Protein AF-A0AAN8MKK5-F1 (afdb_monomer)

Radius of gyration: 21.51 Å; Cα contacts (8 Å, |Δi|>4): 163; chains: 1; bounding box: 55×39×51 Å

Solvent-accessible surface area (backbone atoms only — not comparable to full-atom values): 9154 Å² total; per-residue (Å²): 51,35,25,71,84,49,102,85,44,76,50,76,49,83,76,49,73,68,42,52,56,33,47,74,74,73,39,58,38,79,35,64,71,58,43,74,75,45,73,84,59,94,67,76,52,40,27,38,74,80,68,90,53,96,86,54,58,77,82,76,68,52,56,65,60,50,53,50,50,50,47,55,60,35,72,74,78,40,80,37,69,65,40,80,45,68,69,66,92,70,53,74,81,52,46,63,55,49,54,60,51,42,79,52,22,77,40,29,41,35,35,14,75,75,61,76,93,56,94,76,43,82,40,74,42,76,40,48,62,66,59,54,40,48,76,73,45,49,65,59,57,53,56,58,51,61,61,66,75,74,117

Mean predicted aligned error: 11.8 Å

Structure (mmCIF, N/CA/C/O backbone):
data_AF-A0AAN8MKK5-F1
#
_entry.id   AF-A0AAN8MKK5-F1
#
loop_
_atom_site.group_PDB
_atom_site.id
_atom_site.type_symbol
_atom_site.label_atom_id
_atom_site.label_alt_id
_atom_site.label_comp_id
_atom_site.label_asym_id
_atom_site.label_entity_id
_atom_site.label_seq_id
_atom_site.pdbx_PDB_ins_code
_atom_site.Cartn_x
_atom_site.Cartn_y
_atom_site.Cartn_z
_atom_site.occupancy
_atom_site.B_iso_or_equiv
_atom_site.auth_seq_id
_atom_site.auth_comp_id
_atom_site.auth_asym_id
_atom_site.auth_atom_id
_atom_site.pdbx_PDB_model_num
ATOM 1 N N . MET A 1 1 ? 4.264 0.422 -17.034 1.00 84.56 1 MET A N 1
ATOM 2 C CA . MET A 1 1 ? 5.709 0.216 -17.265 1.00 84.56 1 MET A CA 1
ATOM 3 C C . MET A 1 1 ? 6.496 1.493 -17.002 1.00 84.56 1 MET A C 1
ATOM 5 O O . MET A 1 1 ? 6.035 2.568 -17.381 1.00 84.56 1 MET A O 1
ATOM 9 N N . ILE A 1 2 ? 7.662 1.389 -16.356 1.00 84.88 2 ILE A N 1
ATOM 10 C CA . ILE A 1 2 ? 8.541 2.515 -15.995 1.00 84.88 2 ILE A CA 1
ATOM 11 C C . ILE A 1 2 ? 9.982 2.213 -16.421 1.00 84.88 2 ILE A C 1
ATOM 13 O O . ILE A 1 2 ? 10.486 1.123 -16.169 1.00 84.88 2 ILE A O 1
ATOM 17 N N . CYS A 1 3 ? 10.662 3.191 -17.016 1.00 84.88 3 CYS A N 1
ATOM 18 C CA . CYS A 1 3 ? 12.105 3.171 -17.264 1.00 84.88 3 CYS A CA 1
ATOM 19 C C . CYS A 1 3 ? 12.775 4.394 -16.622 1.00 84.88 3 CYS A C 1
ATOM 21 O O . CYS A 1 3 ? 12.230 5.500 -16.662 1.00 84.88 3 CYS A O 1
ATOM 23 N N . ARG A 1 4 ? 13.963 4.196 -16.031 1.00 73.62 4 ARG A N 1
ATOM 24 C CA . ARG A 1 4 ? 14.728 5.237 -15.324 1.00 73.62 4 ARG A CA 1
ATOM 25 C C . ARG A 1 4 ? 16.074 5.495 -16.001 1.00 73.62 4 ARG A C 1
ATOM 27 O O . ARG A 1 4 ? 17.084 4.886 -15.638 1.00 73.62 4 ARG A O 1
ATOM 34 N N . LYS A 1 5 ? 16.120 6.429 -16.957 1.00 66.25 5 LYS A N 1
ATOM 35 C CA . LYS A 1 5 ? 17.356 6.800 -17.677 1.00 66.25 5 LYS A CA 1
ATOM 36 C C . LYS A 1 5 ? 18.378 7.483 -16.759 1.00 66.25 5 LYS A C 1
ATOM 38 O O . LYS A 1 5 ? 19.566 7.185 -16.836 1.00 66.25 5 LYS A O 1
ATOM 43 N N . SER A 1 6 ? 17.931 8.310 -15.815 1.00 61.62 6 SER A N 1
ATOM 44 C CA . SER A 1 6 ? 18.777 8.970 -14.806 1.00 61.62 6 SER A CA 1
ATOM 45 C C . SER A 1 6 ? 17.950 9.354 -13.571 1.00 61.62 6 SER A C 1
ATOM 47 O O . SER A 1 6 ? 16.742 9.129 -13.551 1.00 61.62 6 SER A O 1
ATOM 49 N N . LYS A 1 7 ? 18.566 9.973 -12.549 1.00 57.53 7 LYS A N 1
ATOM 50 C CA . LYS A 1 7 ? 17.854 10.496 -11.360 1.00 57.53 7 LYS A CA 1
ATOM 51 C C . LYS A 1 7 ? 16.765 11.540 -11.684 1.00 57.53 7 LYS A C 1
ATOM 53 O O . LYS A 1 7 ? 16.051 11.923 -10.775 1.00 57.53 7 LYS A O 1
ATOM 58 N N . LYS A 1 8 ? 16.669 12.032 -12.929 1.00 59.34 8 LYS A N 1
ATOM 59 C CA . LYS A 1 8 ? 15.760 13.126 -13.322 1.00 59.34 8 LYS A CA 1
ATOM 60 C C . LYS A 1 8 ? 14.847 12.814 -14.515 1.00 59.34 8 LYS A C 1
ATOM 62 O O . LYS A 1 8 ? 13.986 13.627 -14.826 1.00 59.34 8 LYS A O 1
ATOM 67 N N . LYS A 1 9 ? 15.034 11.687 -15.215 1.00 69.38 9 LYS A N 1
ATOM 68 C CA . LYS A 1 9 ? 14.245 11.330 -16.410 1.00 69.38 9 LYS A CA 1
ATOM 69 C C . LYS A 1 9 ? 13.590 9.961 -16.246 1.00 69.38 9 LYS A C 1
ATOM 71 O O . LYS A 1 9 ? 14.286 8.942 -16.170 1.00 69.38 9 LYS A O 1
ATOM 76 N N . HIS A 1 10 ? 12.258 9.966 -16.236 1.00 74.94 10 HIS A N 1
ATOM 77 C CA . HIS A 1 10 ? 11.413 8.781 -16.129 1.00 74.94 10 HIS A CA 1
ATOM 78 C C . HIS A 1 10 ? 10.501 8.681 -17.349 1.00 74.94 10 HIS A C 1
ATOM 80 O O . HIS A 1 10 ? 9.759 9.613 -17.647 1.00 74.94 10 HIS A O 1
ATOM 86 N N . HIS A 1 11 ? 10.519 7.532 -18.020 1.00 82.69 11 HIS A N 1
ATOM 87 C CA . HIS A 1 11 ? 9.574 7.225 -19.091 1.00 82.69 11 HIS A CA 1
ATOM 88 C C . HIS A 1 11 ? 8.508 6.276 -18.559 1.00 82.69 11 HIS A C 1
ATOM 90 O O . HIS A 1 11 ? 8.831 5.278 -17.908 1.00 82.69 11 HIS A O 1
ATOM 96 N N . ARG A 1 12 ? 7.239 6.589 -18.827 1.00 83.56 12 ARG A N 1
ATOM 97 C CA . ARG A 1 12 ? 6.089 5.789 -18.403 1.00 83.56 12 ARG A CA 1
ATOM 98 C C . ARG A 1 12 ? 5.215 5.474 -19.602 1.00 83.56 12 ARG A C 1
ATOM 100 O O . ARG A 1 12 ? 4.975 6.341 -20.433 1.00 83.56 12 ARG A O 1
ATOM 107 N N . ARG A 1 13 ? 4.725 4.241 -19.658 1.00 86.25 13 ARG A N 1
ATOM 108 C CA . ARG A 1 13 ? 3.669 3.824 -20.587 1.00 86.25 13 ARG A CA 1
ATOM 109 C C . ARG A 1 13 ? 2.848 2.679 -19.990 1.00 86.25 13 ARG A C 1
ATOM 111 O O . ARG A 1 13 ? 3.364 1.992 -19.097 1.00 86.25 13 ARG A O 1
ATOM 118 N N . PRO A 1 14 ? 1.606 2.456 -20.445 1.00 86.56 14 PRO A N 1
ATOM 119 C CA . PRO A 1 14 ? 0.853 1.247 -20.121 1.00 86.56 14 PRO A CA 1
ATOM 120 C C . PRO A 1 14 ? 1.623 -0.018 -20.528 1.00 86.56 14 PRO A C 1
ATOM 122 O O . PRO A 1 14 ? 2.449 0.028 -21.445 1.00 86.56 14 PRO A O 1
ATOM 125 N N . ALA A 1 15 ? 1.390 -1.116 -19.807 1.00 86.88 15 ALA A N 1
ATOM 126 C CA . ALA A 1 15 ? 1.870 -2.428 -20.230 1.00 86.88 15 ALA A CA 1
ATOM 127 C C . ALA A 1 15 ? 1.034 -2.916 -21.418 1.00 86.88 15 ALA A C 1
ATOM 129 O O . ALA A 1 15 ? -0.161 -2.625 -21.493 1.00 86.88 15 ALA A O 1
ATOM 130 N N . THR A 1 16 ? 1.676 -3.613 -22.345 1.00 91.25 16 THR A N 1
ATOM 131 C CA . THR A 1 16 ? 1.020 -4.335 -23.437 1.00 91.25 16 THR A CA 1
ATOM 132 C C . THR A 1 16 ? 1.107 -5.837 -23.187 1.00 91.25 16 THR A C 1
ATOM 134 O O . THR A 1 16 ? 1.945 -6.291 -22.413 1.00 91.25 16 THR A O 1
ATOM 137 N N . GLU A 1 17 ? 0.299 -6.627 -23.888 1.00 93.25 17 GLU A N 1
ATOM 138 C CA . GLU A 1 17 ? 0.353 -8.095 -23.805 1.00 93.25 17 GLU A CA 1
ATOM 139 C C . GLU A 1 17 ? 1.752 -8.647 -24.144 1.00 93.25 17 GLU A C 1
ATOM 141 O O . GLU A 1 17 ? 2.259 -9.560 -23.496 1.00 93.25 17 GLU A O 1
ATOM 146 N N . HIS A 1 18 ? 2.439 -8.026 -25.107 1.00 91.00 18 HIS A N 1
ATOM 147 C CA . HIS A 1 18 ? 3.818 -8.378 -25.443 1.00 91.00 18 HIS A CA 1
ATOM 148 C C . HIS A 1 18 ? 4.799 -8.105 -24.290 1.00 91.00 18 HIS A C 1
ATOM 150 O O . HIS A 1 18 ? 5.732 -8.878 -24.078 1.00 91.00 18 HIS A O 1
ATOM 156 N N . ASP A 1 19 ? 4.586 -7.037 -23.511 1.00 90.38 19 ASP A N 1
ATOM 157 C CA . ASP A 1 19 ? 5.411 -6.766 -22.331 1.00 90.38 19 ASP A CA 1
ATOM 158 C C . ASP A 1 19 ? 5.246 -7.858 -21.273 1.00 90.38 19 ASP A C 1
ATOM 160 O O . ASP A 1 19 ? 6.223 -8.262 -20.648 1.00 90.38 19 ASP A O 1
ATOM 164 N N . GLU A 1 20 ? 4.019 -8.336 -21.068 1.00 91.00 20 GLU A N 1
ATOM 165 C CA . GLU A 1 20 ? 3.713 -9.393 -20.100 1.00 91.00 20 GLU A CA 1
ATOM 166 C C . GLU A 1 20 ? 4.371 -10.717 -20.497 1.00 91.00 20 GLU A C 1
ATOM 168 O O . GLU A 1 20 ? 4.980 -11.381 -19.656 1.00 91.00 20 GLU A O 1
ATOM 173 N N . GLN A 1 21 ? 4.345 -11.055 -21.790 1.00 93.25 21 GLN A N 1
ATOM 174 C CA . GLN A 1 21 ? 5.056 -12.217 -22.327 1.00 93.25 21 GLN A CA 1
ATOM 175 C C . GLN A 1 21 ? 6.567 -12.118 -22.082 1.00 93.25 21 GLN A C 1
ATOM 177 O O . GLN A 1 21 ? 7.168 -13.074 -21.592 1.00 93.25 21 GLN A O 1
ATOM 182 N N . LEU A 1 22 ? 7.185 -10.961 -22.347 1.00 90.94 22 LEU A N 1
ATOM 183 C CA . LEU A 1 22 ? 8.611 -10.745 -22.076 1.00 90.94 22 LEU A CA 1
ATOM 184 C C . LEU A 1 22 ? 8.937 -10.858 -20.579 1.00 90.94 22 LEU A C 1
ATOM 186 O O . LEU A 1 22 ? 9.903 -11.524 -20.201 1.00 90.94 22 LEU A O 1
ATOM 190 N N . LEU A 1 23 ? 8.107 -10.270 -19.715 1.00 90.81 23 LEU A N 1
ATOM 191 C CA . LEU A 1 23 ? 8.290 -10.354 -18.267 1.00 90.81 23 LEU A CA 1
ATOM 192 C C . LEU A 1 23 ? 8.153 -11.794 -17.751 1.00 90.81 23 LEU A C 1
ATOM 194 O O . LEU A 1 23 ? 8.891 -12.174 -16.842 1.00 90.81 23 LEU A O 1
ATOM 198 N N . SER A 1 24 ? 7.273 -12.608 -18.347 1.00 92.44 24 SER A N 1
ATOM 199 C CA . SER A 1 24 ? 7.076 -14.014 -17.960 1.00 92.44 24 SER A CA 1
ATOM 200 C C . SER A 1 24 ? 8.320 -14.887 -18.172 1.00 92.44 24 SER A C 1
ATOM 202 O O . SER A 1 24 ? 8.519 -15.866 -17.457 1.00 92.44 24 SER A O 1
ATOM 204 N N . ILE A 1 25 ? 9.197 -14.491 -19.101 1.00 94.75 25 ILE A N 1
ATOM 205 C CA . ILE A 1 25 ? 10.481 -15.152 -19.375 1.00 94.75 25 ILE A CA 1
ATOM 206 C C . ILE A 1 25 ? 11.675 -14.412 -18.747 1.00 94.75 25 ILE A C 1
ATOM 208 O O . ILE A 1 25 ? 12.825 -14.703 -19.070 1.00 94.75 25 ILE A O 1
ATOM 212 N N . GLY A 1 26 ? 11.426 -13.443 -17.858 1.00 87.88 26 GLY A N 1
ATOM 213 C CA . GLY A 1 26 ? 12.469 -12.695 -17.148 1.00 87.88 26 GLY A CA 1
ATOM 214 C C . GLY A 1 26 ? 13.175 -11.619 -17.979 1.00 87.88 26 GLY A C 1
ATOM 215 O O . GLY A 1 26 ? 14.229 -11.127 -17.574 1.00 87.88 26 GLY A O 1
ATOM 216 N N . VAL A 1 27 ? 12.613 -11.228 -19.127 1.00 89.38 27 VAL A N 1
ATOM 217 C CA . VAL A 1 27 ? 13.171 -10.195 -20.008 1.00 89.38 27 VAL A CA 1
ATOM 218 C C . VAL A 1 27 ? 12.439 -8.874 -19.780 1.00 89.38 27 VAL A C 1
ATOM 220 O O . VAL A 1 27 ? 11.215 -8.804 -19.832 1.00 89.38 27 VAL A O 1
ATOM 223 N N . LEU A 1 28 ? 13.187 -7.793 -19.542 1.00 88.12 28 LEU A N 1
ATOM 224 C CA . LEU A 1 28 ? 12.596 -6.460 -19.427 1.00 88.12 28 LEU A CA 1
ATOM 225 C C . LEU A 1 28 ? 12.300 -5.886 -20.823 1.00 88.12 28 LEU A C 1
ATOM 227 O O . LEU A 1 28 ? 13.230 -5.770 -21.625 1.00 88.12 28 LEU A O 1
ATOM 231 N N . PRO A 1 29 ? 11.057 -5.457 -21.108 1.00 90.50 29 PRO A N 1
ATOM 232 C CA . PRO A 1 29 ? 10.717 -4.826 -22.381 1.00 90.50 29 PRO A CA 1
ATOM 233 C C . PRO A 1 29 ? 11.563 -3.586 -22.680 1.00 90.50 29 PRO A C 1
ATOM 235 O O . PRO A 1 29 ? 11.878 -2.834 -21.760 1.00 90.50 29 PRO A O 1
ATOM 238 N N . PRO A 1 30 ? 11.904 -3.292 -23.941 1.00 87.56 30 PRO A N 1
ATOM 239 C CA . PRO A 1 30 ? 12.728 -2.136 -24.270 1.00 87.56 30 PRO A CA 1
ATOM 240 C C . PRO A 1 30 ? 12.004 -0.809 -24.003 1.00 87.56 30 PRO A C 1
ATOM 242 O O . PRO A 1 30 ? 10.773 -0.693 -24.069 1.00 87.56 30 PRO A O 1
ATOM 245 N N . CYS A 1 31 ? 12.787 0.231 -23.711 1.00 86.44 31 CYS A N 1
ATOM 246 C CA . CYS A 1 31 ? 12.285 1.595 -23.603 1.00 86.44 31 CYS A CA 1
ATOM 247 C C . CYS A 1 31 ? 12.534 2.360 -24.906 1.00 86.44 31 CYS A C 1
ATOM 249 O O . CYS A 1 31 ? 13.582 2.984 -25.065 1.00 86.44 31 CYS A O 1
ATOM 251 N N . LEU A 1 32 ? 11.529 2.386 -25.785 1.00 83.44 32 LEU A N 1
ATOM 252 C CA . LEU A 1 32 ? 11.601 3.070 -27.084 1.00 83.44 32 LEU A CA 1
ATOM 253 C C . LEU A 1 32 ? 12.009 4.548 -26.961 1.00 83.44 32 LEU A C 1
ATOM 255 O O . LEU A 1 32 ? 12.798 5.044 -27.751 1.00 83.44 32 LEU A O 1
ATOM 259 N N . ALA A 1 33 ? 11.537 5.255 -25.930 1.00 83.31 33 ALA A N 1
ATOM 260 C CA . ALA A 1 33 ? 11.922 6.649 -25.701 1.00 83.31 33 ALA A CA 1
ATOM 261 C C . ALA A 1 33 ? 13.423 6.812 -25.387 1.00 83.31 33 ALA A C 1
ATOM 263 O O . ALA A 1 33 ? 14.035 7.788 -25.806 1.00 83.31 33 ALA A O 1
ATOM 264 N N . CYS A 1 34 ? 14.042 5.857 -24.682 1.00 80.94 34 CYS A N 1
ATOM 265 C CA . CYS A 1 34 ? 15.490 5.886 -24.456 1.00 80.94 34 CYS A CA 1
ATOM 266 C C . CYS A 1 34 ? 16.272 5.584 -25.738 1.00 80.94 34 CYS A C 1
ATOM 268 O O . CYS A 1 34 ? 17.295 6.225 -25.962 1.00 80.94 34 CYS A O 1
ATOM 270 N N . GLU A 1 35 ? 15.790 4.641 -26.552 1.00 78.62 35 GLU A N 1
ATOM 271 C CA . GLU A 1 35 ? 16.402 4.273 -27.836 1.00 78.62 35 GLU A CA 1
ATOM 272 C C . GLU A 1 35 ? 16.346 5.422 -28.846 1.00 78.62 35 GLU A C 1
ATOM 274 O O . GLU A 1 35 ? 17.339 5.701 -29.510 1.00 78.62 35 GLU A O 1
ATOM 279 N N . LEU A 1 36 ? 15.221 6.141 -28.905 1.00 80.81 36 LEU A N 1
ATOM 280 C CA . LEU A 1 36 ? 15.060 7.323 -29.755 1.00 80.81 36 LEU A CA 1
ATOM 281 C C . LEU A 1 36 ? 15.962 8.488 -29.322 1.00 80.81 36 LEU A C 1
ATOM 283 O O . LEU A 1 36 ? 16.451 9.232 -30.166 1.00 80.81 36 LEU A O 1
ATOM 287 N N . GLU A 1 37 ? 16.185 8.664 -28.017 1.00 77.81 37 GLU A N 1
ATOM 288 C CA . GLU A 1 37 ? 17.047 9.734 -27.500 1.00 77.81 37 GLU A CA 1
ATOM 289 C C . GLU A 1 37 ? 18.554 9.449 -27.668 1.00 77.81 37 GLU A C 1
ATOM 291 O O . GLU A 1 37 ? 19.338 10.396 -27.649 1.00 77.81 37 GLU A O 1
ATOM 296 N N . ALA A 1 38 ? 18.981 8.182 -27.734 1.00 70.38 38 ALA A N 1
ATOM 297 C CA . ALA A 1 38 ? 20.396 7.796 -27.811 1.00 70.38 38 ALA A CA 1
ATOM 298 C C . ALA A 1 38 ? 20.572 6.407 -28.468 1.00 70.38 38 ALA A C 1
ATOM 300 O O . ALA A 1 38 ? 20.799 5.410 -27.773 1.00 70.38 38 ALA A O 1
ATOM 301 N N . PRO A 1 39 ? 20.453 6.310 -29.803 1.00 66.00 39 PRO A N 1
ATOM 302 C CA . PRO A 1 39 ? 20.576 5.040 -30.509 1.00 66.00 39 PRO A CA 1
ATOM 303 C C . PRO A 1 39 ? 22.011 4.499 -30.408 1.00 66.00 39 PRO A C 1
ATOM 305 O O . PRO A 1 39 ? 22.966 5.172 -30.783 1.00 66.00 39 PRO A O 1
ATOM 308 N N . GLY A 1 40 ? 22.166 3.269 -29.910 1.00 59.50 40 GLY A N 1
ATOM 309 C CA . GLY A 1 40 ? 23.458 2.571 -29.848 1.00 59.50 40 GLY A CA 1
ATOM 310 C C . GLY A 1 40 ? 24.266 2.762 -28.560 1.00 59.50 40 GLY A C 1
ATOM 311 O O . GLY A 1 40 ? 25.308 2.125 -28.414 1.00 59.50 40 GLY A O 1
ATOM 312 N N . GLU A 1 41 ? 23.798 3.561 -27.593 1.00 61.19 41 GLU A N 1
ATOM 313 C CA . GLU A 1 41 ? 24.373 3.512 -26.243 1.00 61.19 41 GLU A CA 1
ATOM 314 C C . GLU A 1 41 ? 24.042 2.154 -25.604 1.00 61.19 41 GLU A C 1
ATOM 316 O O . GLU A 1 41 ? 22.875 1.795 -25.426 1.00 61.19 41 GLU A O 1
ATOM 321 N N . ALA A 1 42 ? 25.082 1.386 -25.261 1.00 47.12 42 ALA A N 1
ATOM 322 C CA . ALA A 1 42 ? 24.984 0.110 -24.558 1.00 47.12 42 ALA A CA 1
ATOM 323 C C . ALA A 1 42 ? 24.407 0.330 -23.150 1.00 47.12 42 ALA A C 1
ATOM 325 O O . ALA A 1 42 ? 25.120 0.509 -22.165 1.00 47.12 42 ALA A O 1
ATOM 326 N N . GLY A 1 43 ? 23.084 0.393 -23.073 1.00 51.06 43 GLY A N 1
ATOM 327 C CA . GLY A 1 43 ? 22.379 0.712 -21.845 1.00 51.06 43 GLY A CA 1
ATOM 328 C C . GLY A 1 43 ? 20.902 0.994 -22.059 1.00 51.06 43 GLY A C 1
ATOM 329 O O . GLY A 1 43 ? 20.348 1.788 -21.297 1.00 51.06 43 GLY A O 1
ATOM 330 N N . SER A 1 44 ? 20.256 0.387 -23.068 1.00 51.78 44 SER A N 1
ATOM 331 C CA . SER A 1 44 ? 18.798 0.432 -23.191 1.00 51.78 44 SER A CA 1
ATOM 332 C C . SER A 1 44 ? 18.202 -0.121 -21.898 1.00 51.78 44 SER A C 1
ATOM 334 O O . SER A 1 44 ? 18.239 -1.307 -21.578 1.00 51.78 44 SER A O 1
ATOM 336 N N . LYS A 1 45 ? 17.739 0.798 -21.054 1.00 67.75 45 LYS A N 1
ATOM 337 C CA . LYS A 1 45 ? 17.199 0.438 -19.754 1.00 67.75 45 LYS A CA 1
ATOM 338 C C . LYS A 1 45 ? 15.827 -0.145 -20.009 1.00 67.75 45 LYS A C 1
ATOM 340 O O . LYS A 1 45 ? 14.909 0.587 -20.389 1.00 67.75 45 LYS A O 1
ATOM 345 N N . GLY A 1 46 ? 15.726 -1.456 -19.834 1.00 82.00 46 GLY A N 1
ATOM 346 C CA . GLY A 1 46 ? 14.460 -2.158 -19.884 1.00 82.00 46 GLY A CA 1
ATOM 347 C C . GLY A 1 46 ? 13.420 -1.467 -18.999 1.00 82.00 46 GLY A C 1
ATOM 348 O O . GLY A 1 46 ? 13.726 -0.864 -17.964 1.00 82.00 46 GLY A O 1
ATOM 349 N N . MET A 1 47 ? 12.177 -1.499 -19.445 1.00 87.25 47 MET A N 1
ATOM 350 C CA . MET A 1 47 ? 11.033 -1.030 -18.699 1.00 87.25 47 MET A CA 1
ATOM 351 C C . MET A 1 47 ? 10.626 -2.115 -17.715 1.00 87.25 47 MET A C 1
ATOM 353 O O . MET A 1 47 ? 10.494 -3.278 -18.072 1.00 87.25 47 MET A O 1
ATOM 357 N N . ARG A 1 48 ? 10.379 -1.726 -16.472 1.00 85.75 48 ARG A N 1
ATOM 358 C CA . ARG A 1 48 ? 9.896 -2.618 -15.416 1.00 85.75 4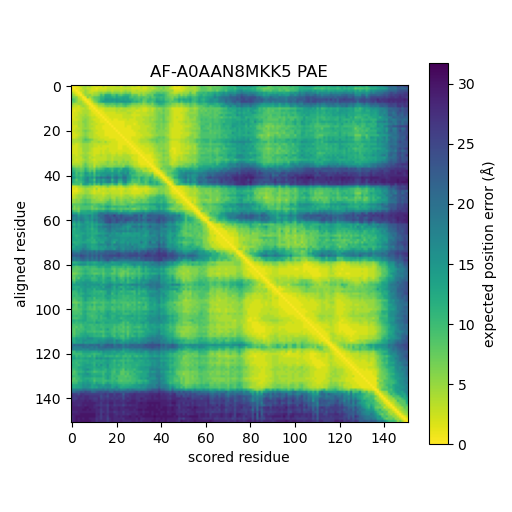8 ARG A CA 1
ATOM 359 C C . ARG A 1 48 ? 8.449 -2.293 -15.039 1.00 85.75 48 ARG A C 1
ATOM 361 O O . ARG A 1 48 ? 7.972 -1.193 -15.357 1.00 85.75 48 ARG A O 1
ATOM 368 N N . PRO A 1 49 ? 7.742 -3.198 -14.342 1.00 84.50 49 PRO A N 1
ATOM 369 C CA . PRO A 1 49 ? 6.471 -2.873 -13.708 1.00 84.50 49 PRO A CA 1
ATOM 370 C C . PRO A 1 49 ? 6.590 -1.629 -12.821 1.00 84.50 49 PRO A C 1
ATOM 372 O O . PRO A 1 49 ? 7.649 -1.348 -12.255 1.00 84.50 49 PRO A O 1
ATOM 375 N N . GLY A 1 50 ? 5.496 -0.876 -12.698 1.00 76.19 50 GLY A N 1
ATOM 376 C CA . GLY A 1 50 ? 5.439 0.374 -11.930 1.00 76.19 50 GLY A CA 1
ATOM 377 C C . GLY A 1 50 ? 5.433 0.194 -10.411 1.00 76.19 50 GLY A C 1
ATOM 378 O O . GLY A 1 50 ? 4.810 0.984 -9.715 1.00 76.19 50 GLY A O 1
ATOM 379 N N . VAL A 1 51 ? 6.086 -0.856 -9.917 1.00 76.00 51 VAL A N 1
ATOM 380 C CA . VAL A 1 51 ? 6.223 -1.175 -8.494 1.00 76.00 51 VAL A CA 1
ATOM 381 C C . VAL A 1 51 ? 7.371 -0.359 -7.906 1.00 76.00 51 VAL A C 1
ATOM 383 O O . VAL A 1 51 ? 8.372 -0.122 -8.583 1.00 76.00 51 VAL A O 1
ATOM 386 N N . LEU A 1 52 ? 7.241 0.077 -6.657 1.00 70.25 52 LEU A N 1
ATOM 387 C CA . LEU A 1 52 ? 8.304 0.815 -5.978 1.00 70.25 52 LEU A CA 1
ATOM 388 C C . LEU A 1 52 ? 9.405 -0.140 -5.551 1.00 70.25 52 LEU A C 1
ATOM 390 O O . LEU A 1 52 ? 9.144 -1.127 -4.870 1.00 70.25 52 LEU A O 1
ATOM 394 N N . LEU A 1 53 ? 10.63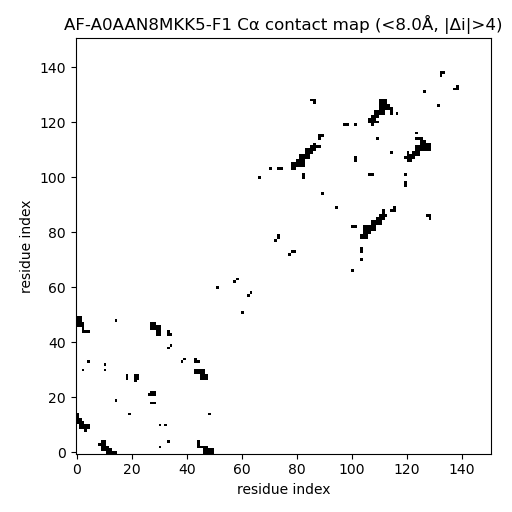6 0.164 -5.936 1.00 73.44 53 LEU A N 1
ATOM 395 C CA . LEU A 1 53 ? 11.821 -0.512 -5.429 1.00 73.44 53 LEU A CA 1
ATOM 396 C C . LEU A 1 53 ? 12.467 0.366 -4.355 1.00 73.44 53 LEU A C 1
ATOM 398 O O . LEU A 1 53 ? 12.392 1.586 -4.440 1.00 73.44 53 LEU A O 1
ATOM 402 N N . GLY A 1 54 ? 13.156 -0.230 -3.377 1.00 64.25 54 GLY A N 1
ATOM 403 C CA . GLY A 1 54 ? 13.730 0.510 -2.237 1.00 64.25 54 GLY A CA 1
ATOM 404 C C . GLY A 1 54 ? 14.718 1.633 -2.602 1.00 64.25 54 GLY A C 1
ATOM 405 O O . GLY A 1 54 ? 14.968 2.515 -1.791 1.00 64.25 54 GLY A O 1
ATOM 406 N N . ASN A 1 55 ? 15.246 1.633 -3.831 1.00 68.44 55 ASN A N 1
ATOM 407 C CA . ASN A 1 55 ? 16.149 2.668 -4.357 1.00 68.44 55 ASN A CA 1
ATOM 408 C C . ASN A 1 55 ? 15.440 3.714 -5.245 1.00 68.44 55 ASN A C 1
ATOM 410 O O . ASN A 1 55 ? 16.084 4.607 -5.821 1.00 68.44 55 ASN A O 1
ATOM 414 N N . ASP A 1 56 ? 14.129 3.586 -5.429 1.00 68.56 56 ASP A N 1
ATOM 415 C CA . ASP A 1 56 ? 13.320 4.640 -6.023 1.00 68.56 56 ASP A CA 1
ATOM 416 C C . ASP A 1 56 ? 13.159 5.758 -4.994 1.00 68.56 56 ASP A C 1
ATOM 418 O O . ASP A 1 56 ? 12.988 5.504 -3.804 1.00 68.56 56 ASP A O 1
ATOM 422 N N . GLN A 1 57 ? 13.258 7.015 -5.430 1.00 62.91 57 GLN A N 1
ATOM 423 C CA . GLN A 1 57 ? 12.972 8.109 -4.510 1.00 62.91 57 GLN A CA 1
ATOM 424 C C . GLN A 1 57 ? 11.467 8.104 -4.239 1.00 62.91 57 GLN A C 1
ATOM 426 O O . GLN A 1 57 ? 10.682 8.031 -5.178 1.00 62.91 57 GLN A O 1
ATOM 431 N N . GLU A 1 58 ? 11.057 8.201 -2.973 1.00 55.62 58 GLU A N 1
ATOM 432 C CA . GLU A 1 58 ? 9.639 8.242 -2.563 1.00 55.62 58 GLU A CA 1
ATOM 433 C C . GLU A 1 58 ? 8.860 9.387 -3.250 1.00 55.62 58 GLU A C 1
ATOM 435 O O . GLU A 1 58 ? 7.652 9.297 -3.474 1.00 55.62 58 GLU A O 1
ATOM 440 N N . LEU A 1 59 ? 9.575 10.444 -3.656 1.00 50.34 59 LEU A N 1
ATOM 441 C CA . LEU A 1 59 ? 9.075 11.578 -4.443 1.00 50.34 59 LEU A CA 1
ATOM 442 C C . LEU A 1 59 ? 8.704 11.198 -5.897 1.00 50.34 59 LEU A C 1
ATOM 444 O O . LEU A 1 59 ? 7.842 11.840 -6.492 1.00 50.34 59 LEU A O 1
ATOM 448 N N . ASP A 1 60 ? 9.280 10.107 -6.413 1.00 49.03 60 ASP A N 1
ATOM 449 C CA . ASP A 1 60 ? 8.997 9.390 -7.666 1.00 49.03 60 ASP A CA 1
ATOM 450 C C . ASP A 1 60 ? 7.502 9.180 -7.985 1.00 49.03 60 ASP A C 1
ATOM 452 O O . ASP A 1 60 ? 7.079 9.219 -9.149 1.00 49.03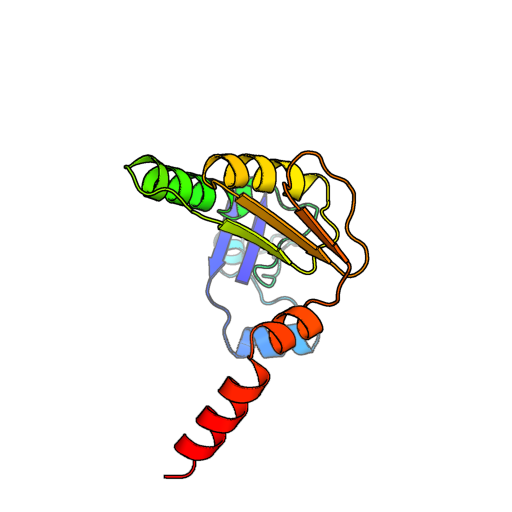 60 ASP A O 1
ATOM 456 N N . ILE A 1 61 ? 6.688 8.827 -6.980 1.00 52.16 61 ILE A N 1
ATOM 457 C CA . ILE A 1 61 ? 5.477 8.021 -7.240 1.00 52.16 61 ILE A CA 1
ATOM 458 C C . ILE A 1 61 ? 4.200 8.541 -6.576 1.00 52.16 61 ILE A C 1
ATOM 460 O O . ILE A 1 61 ? 3.271 7.796 -6.294 1.00 52.16 61 ILE A O 1
ATOM 464 N N . GLY A 1 62 ? 4.073 9.853 -6.412 1.00 54.88 62 GLY A N 1
ATOM 465 C CA . GLY A 1 62 ? 2.738 10.441 -6.260 1.00 54.88 62 GLY A CA 1
ATOM 466 C C . GLY A 1 62 ? 2.045 10.212 -4.910 1.00 54.88 62 GLY A C 1
ATOM 467 O O . GLY A 1 62 ? 0.944 10.722 -4.734 1.00 54.88 62 GLY A O 1
ATOM 468 N N . ILE A 1 63 ? 2.676 9.548 -3.933 1.00 63.59 63 ILE A N 1
ATOM 469 C CA . ILE A 1 63 ? 2.117 9.407 -2.575 1.00 63.59 63 ILE A CA 1
ATOM 470 C C . ILE A 1 63 ? 1.961 10.787 -1.924 1.00 63.59 63 ILE A C 1
ATOM 472 O O . ILE A 1 63 ? 0.895 11.105 -1.411 1.00 63.59 63 ILE A O 1
ATOM 476 N N . PHE A 1 64 ? 2.975 11.654 -2.010 1.00 64.81 64 PHE A N 1
ATOM 477 C CA . PHE A 1 64 ? 2.891 13.012 -1.459 1.00 64.81 64 PHE A CA 1
ATOM 478 C C . PHE A 1 64 ? 1.803 13.872 -2.129 1.00 64.81 64 PHE A C 1
ATOM 480 O O . PHE A 1 64 ? 1.016 14.478 -1.401 1.00 64.81 64 PHE A O 1
ATOM 487 N N . PRO A 1 65 ? 1.676 13.908 -3.472 1.00 67.12 65 PRO A N 1
ATOM 488 C CA . PRO A 1 65 ? 0.514 14.500 -4.133 1.00 67.12 65 PRO A CA 1
ATOM 489 C C . PRO A 1 65 ? -0.828 13.946 -3.644 1.00 67.12 65 PRO A C 1
ATOM 491 O O . PRO A 1 65 ? -1.708 14.739 -3.330 1.00 67.12 65 PRO A O 1
ATOM 494 N N . ILE A 1 66 ? -0.975 12.623 -3.492 1.00 70.12 66 ILE A N 1
ATOM 495 C CA . ILE A 1 66 ? -2.208 12.008 -2.967 1.00 70.12 66 ILE A CA 1
ATOM 496 C C . ILE A 1 66 ? -2.491 12.489 -1.541 1.00 70.12 66 ILE A C 1
ATOM 498 O O . ILE A 1 66 ? -3.606 12.914 -1.254 1.00 70.12 66 ILE A O 1
ATOM 502 N N . LEU A 1 67 ? -1.490 12.503 -0.657 1.00 70.94 67 LEU A N 1
ATOM 503 C CA . LEU A 1 67 ? -1.637 13.019 0.709 1.00 70.94 67 LEU A CA 1
ATOM 504 C C . LEU A 1 67 ? -2.005 14.507 0.731 1.00 70.94 67 LEU A C 1
ATOM 506 O O . LEU A 1 67 ? -2.787 14.935 1.577 1.00 70.94 67 LEU A O 1
ATOM 510 N N . SER A 1 68 ? -1.481 15.287 -0.215 1.00 73.62 68 SER A N 1
ATOM 511 C CA . SER A 1 68 ? -1.827 16.701 -0.391 1.00 73.62 68 SER A CA 1
ATOM 512 C C . SER A 1 68 ? -3.288 16.857 -0.812 1.00 73.62 68 SER A C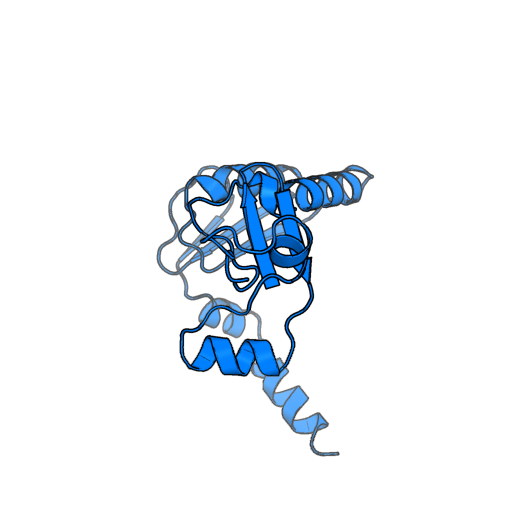 1
ATOM 514 O O . SER A 1 68 ? -4.016 17.662 -0.238 1.00 73.62 68 SER A O 1
ATOM 516 N N . THR A 1 69 ? -3.740 16.050 -1.776 1.00 75.94 69 THR A N 1
ATOM 517 C CA . THR A 1 69 ? -5.135 16.014 -2.226 1.00 75.94 69 THR A CA 1
ATOM 518 C C . THR A 1 69 ? -6.071 15.595 -1.098 1.00 75.94 69 THR A C 1
ATOM 520 O O . THR A 1 69 ? -7.063 16.278 -0.867 1.00 75.94 69 THR A O 1
ATOM 523 N N . LEU A 1 70 ? -5.746 14.532 -0.355 1.00 74.38 70 LEU A N 1
ATOM 524 C CA . LEU A 1 70 ? -6.530 14.085 0.800 1.00 74.38 70 LEU A CA 1
ATOM 525 C C . LEU A 1 70 ? -6.612 15.186 1.860 1.00 74.38 70 LEU A C 1
ATOM 527 O O . LEU A 1 70 ? -7.702 15.519 2.314 1.00 74.38 70 LEU A O 1
ATOM 531 N N . ARG A 1 71 ? -5.485 15.824 2.196 1.00 73.25 71 ARG A N 1
ATOM 532 C CA . ARG A 1 71 ? -5.469 16.951 3.136 1.00 73.25 71 ARG A CA 1
ATOM 533 C C . ARG A 1 71 ? -6.343 18.108 2.664 1.00 73.25 71 ARG A C 1
ATOM 535 O O . ARG A 1 71 ? -7.030 18.691 3.487 1.00 73.25 71 ARG A O 1
ATOM 542 N N . ASN A 1 72 ? -6.343 18.434 1.375 1.00 76.62 72 ASN A N 1
ATOM 543 C CA . ASN A 1 72 ? -7.187 19.506 0.845 1.00 76.62 72 ASN A CA 1
ATOM 544 C C . ASN A 1 72 ? -8.675 19.129 0.860 1.00 76.62 72 ASN A C 1
ATOM 546 O O . ASN A 1 72 ? -9.511 19.970 1.168 1.00 76.62 72 ASN A O 1
ATOM 550 N N . LEU A 1 73 ? -9.008 17.871 0.558 1.00 74.19 73 LEU A N 1
ATOM 551 C CA . LEU A 1 73 ? -10.387 17.375 0.562 1.00 74.19 73 LEU A CA 1
ATOM 552 C C . LEU A 1 73 ? -10.990 17.336 1.970 1.00 74.19 73 LEU A C 1
ATOM 554 O O . LEU A 1 73 ? -12.137 17.737 2.150 1.00 74.19 73 LEU A O 1
ATOM 558 N N . TYR A 1 74 ? -10.223 16.872 2.956 1.00 70.06 74 TYR A N 1
ATOM 559 C CA . TYR A 1 74 ? -10.688 16.752 4.340 1.00 70.06 74 TYR A CA 1
ATOM 560 C C . TYR A 1 74 ? -10.471 18.048 5.144 1.00 70.06 74 TYR A C 1
ATOM 562 O O . TYR A 1 74 ? -11.322 18.463 5.924 1.00 70.06 74 TYR A O 1
ATOM 570 N N . GLY A 1 75 ? -9.411 18.803 4.854 1.00 64.12 75 GLY A N 1
ATOM 571 C CA . GLY A 1 75 ? -9.167 20.126 5.439 1.00 64.12 75 GLY A CA 1
ATOM 572 C C . GLY A 1 75 ? -10.176 21.204 5.022 1.00 64.12 75 GLY A C 1
ATOM 573 O O . GLY A 1 75 ? -10.280 22.222 5.697 1.00 64.12 75 GLY A O 1
ATOM 574 N N . ALA A 1 76 ? -10.953 20.984 3.954 1.00 63.53 76 ALA A N 1
ATOM 575 C CA . ALA A 1 76 ? -12.031 21.873 3.507 1.00 63.53 76 ALA A CA 1
ATOM 576 C C . ALA A 1 76 ? -13.370 21.665 4.255 1.00 63.53 76 ALA A C 1
ATOM 578 O O . ALA A 1 76 ? -14.415 22.103 3.772 1.00 63.53 76 ALA A O 1
ATOM 579 N N . GLY A 1 77 ? -13.351 21.009 5.423 1.00 60.28 77 GLY A N 1
ATOM 580 C CA . GLY A 1 77 ? -14.517 20.870 6.305 1.00 60.28 77 GLY A CA 1
ATOM 581 C C . GLY A 1 77 ? -15.175 19.489 6.306 1.00 60.28 77 GLY A C 1
ATOM 582 O O . GLY A 1 77 ? -16.350 19.381 6.648 1.00 60.28 77 GLY A O 1
ATOM 583 N N . ARG A 1 78 ? -14.450 18.432 5.917 1.00 66.19 78 ARG A N 1
ATOM 584 C CA . ARG A 1 78 ? -14.884 17.042 6.115 1.00 66.19 78 ARG A CA 1
ATOM 585 C C . ARG A 1 78 ? -13.913 16.361 7.065 1.00 66.19 78 ARG A C 1
ATOM 587 O O . ARG A 1 78 ? -12.761 16.146 6.710 1.00 66.19 78 ARG A O 1
ATOM 594 N N . GLU A 1 79 ? -14.376 16.014 8.252 1.00 67.81 79 GLU A N 1
ATOM 595 C CA . GLU A 1 79 ? -13.585 15.218 9.186 1.00 67.81 79 GLU A CA 1
ATOM 596 C C . GLU A 1 79 ? -13.662 13.742 8.785 1.00 67.81 79 GLU A C 1
ATOM 598 O O . GLU A 1 79 ? -14.697 13.267 8.314 1.00 67.81 79 GLU A O 1
ATOM 603 N N . VAL A 1 80 ? -12.546 13.022 8.905 1.00 81.31 80 VAL A N 1
ATOM 604 C CA . VAL A 1 80 ? -12.557 11.561 8.807 1.00 81.31 80 VAL A CA 1
ATOM 605 C C . VAL A 1 80 ? -12.848 11.030 10.208 1.00 81.31 80 VAL A C 1
ATOM 607 O O . VAL A 1 80 ? -12.113 11.317 11.144 1.00 81.31 80 VAL A O 1
ATOM 610 N N . ASP A 1 81 ? -13.900 10.241 10.393 1.00 86.94 81 ASP A N 1
ATOM 611 C CA . ASP A 1 81 ? -14.220 9.736 11.738 1.00 86.94 81 ASP A CA 1
ATOM 612 C C . ASP A 1 81 ? -13.207 8.682 12.218 1.00 86.94 81 ASP A C 1
ATOM 614 O O . ASP A 1 81 ? -12.881 8.596 13.406 1.00 86.94 81 ASP A O 1
ATOM 618 N N . LEU A 1 82 ? -12.690 7.882 11.279 1.00 89.19 82 LEU A N 1
ATOM 619 C CA . LEU A 1 82 ? -11.854 6.723 11.562 1.00 89.19 82 LEU A CA 1
ATOM 620 C C . LEU A 1 82 ? -10.748 6.525 10.515 1.00 89.19 82 LEU A C 1
ATOM 622 O O . LEU A 1 82 ? -11.016 6.371 9.323 1.00 89.19 82 LEU A O 1
ATOM 626 N N . LEU A 1 83 ? -9.505 6.439 10.986 1.00 90.50 83 LEU A N 1
ATOM 627 C CA . LEU A 1 83 ? -8.368 5.883 10.259 1.00 90.50 83 LEU A CA 1
ATOM 628 C C . LEU A 1 83 ? -8.198 4.411 10.644 1.00 90.50 83 LEU A C 1
ATOM 630 O O . LEU A 1 83 ? -7.990 4.088 11.810 1.00 90.50 83 LEU A O 1
ATOM 634 N N . LEU A 1 84 ? -8.231 3.522 9.659 1.00 91.31 84 LEU A N 1
ATOM 635 C CA . LEU A 1 84 ? -8.027 2.094 9.868 1.00 91.31 84 LEU A CA 1
ATOM 636 C C . LEU A 1 84 ? -6.762 1.643 9.137 1.00 91.31 84 LEU A C 1
ATOM 638 O O . LEU A 1 84 ? -6.629 1.852 7.930 1.00 91.31 84 LEU A O 1
ATOM 642 N N . VAL A 1 85 ? -5.828 1.040 9.871 1.00 90.62 85 VAL A N 1
ATOM 643 C CA . VAL A 1 85 ? -4.583 0.481 9.327 1.00 90.62 85 VAL A CA 1
ATOM 644 C C . VAL A 1 85 ? -4.592 -1.022 9.574 1.00 90.62 85 VAL A C 1
ATOM 646 O O . VAL A 1 85 ? -4.738 -1.442 10.714 1.00 90.62 85 VAL A O 1
ATOM 649 N N . ILE A 1 86 ? -4.472 -1.831 8.520 1.00 91.62 86 ILE A N 1
ATOM 650 C CA . ILE A 1 86 ? -4.657 -3.289 8.594 1.00 91.62 86 ILE A CA 1
ATOM 651 C C . ILE A 1 86 ? -3.474 -4.009 7.944 1.00 91.62 86 ILE A C 1
ATOM 653 O O . ILE A 1 86 ? -3.063 -3.629 6.847 1.00 91.62 86 ILE A O 1
ATOM 657 N N . GLY A 1 87 ? -2.969 -5.065 8.592 1.00 88.31 87 GLY A N 1
ATOM 658 C CA . GLY A 1 87 ? -2.105 -6.076 7.966 1.00 88.31 87 GLY A CA 1
ATOM 659 C C . GLY A 1 87 ? -0.783 -5.527 7.429 1.00 88.31 87 GLY A C 1
ATOM 660 O O . GLY A 1 87 ? -0.369 -5.847 6.314 1.00 88.31 87 GLY A O 1
ATOM 661 N N . THR A 1 88 ? -0.136 -4.647 8.189 1.00 83.12 88 THR A N 1
ATOM 662 C CA . THR A 1 88 ? 1.127 -4.015 7.796 1.00 83.12 88 THR A CA 1
ATOM 663 C C . THR A 1 88 ? 2.104 -4.005 8.956 1.00 83.12 88 THR A C 1
ATOM 665 O O . THR A 1 88 ? 1.741 -3.640 10.065 1.00 83.12 88 THR A O 1
ATOM 668 N N . SER A 1 89 ? 3.373 -4.311 8.684 1.00 75.94 89 SER A N 1
ATOM 669 C CA . SER A 1 89 ? 4.453 -4.335 9.681 1.00 75.94 89 SER A CA 1
ATOM 670 C C . SER A 1 89 ? 4.976 -2.947 10.088 1.00 75.94 89 SER A C 1
ATOM 672 O O . SER A 1 89 ? 5.956 -2.851 10.832 1.00 75.94 89 SER A O 1
ATOM 674 N N . LEU A 1 90 ? 4.340 -1.874 9.593 1.00 74.62 90 LEU A N 1
ATOM 675 C CA . LEU A 1 90 ? 4.643 -0.467 9.884 1.00 74.62 90 LEU A CA 1
ATOM 676 C C . LEU A 1 90 ? 6.143 -0.113 9.789 1.00 74.62 90 LEU A C 1
ATOM 678 O O . LEU A 1 90 ? 6.755 0.303 10.778 1.00 74.62 90 LEU A O 1
ATOM 682 N N . PRO A 1 91 ? 6.774 -0.245 8.607 1.00 73.81 91 PRO A N 1
ATOM 683 C CA . PRO A 1 91 ? 8.128 0.258 8.402 1.00 73.81 91 PRO A CA 1
ATOM 684 C C . PRO A 1 91 ? 8.200 1.773 8.656 1.00 73.81 91 PRO A C 1
ATOM 686 O O . PRO A 1 91 ? 7.246 2.510 8.399 1.00 73.81 91 PRO A O 1
ATOM 689 N N . GLN A 1 92 ? 9.365 2.255 9.102 1.00 71.44 92 GLN A N 1
ATOM 690 C CA . GLN A 1 92 ? 9.578 3.661 9.479 1.00 71.44 92 GLN A CA 1
ATOM 691 C C . GLN A 1 92 ? 9.172 4.660 8.379 1.00 71.44 92 GLN A C 1
ATOM 693 O O . GLN A 1 92 ? 8.665 5.738 8.686 1.00 71.44 92 GLN A O 1
ATOM 698 N N . SER A 1 93 ? 9.355 4.301 7.103 1.00 70.19 93 SER A N 1
ATOM 699 C CA . SER A 1 93 ? 8.948 5.119 5.952 1.00 70.19 93 SER A CA 1
ATOM 700 C C . SER A 1 93 ? 7.435 5.361 5.890 1.00 70.19 93 SER A C 1
ATOM 702 O O . SER A 1 93 ? 7.002 6.457 5.536 1.00 70.19 93 SER A O 1
ATOM 704 N N . LEU A 1 94 ? 6.616 4.386 6.303 1.00 76.12 94 LEU A N 1
ATOM 705 C CA . LEU A 1 94 ? 5.160 4.532 6.374 1.00 76.12 94 LEU A CA 1
ATOM 706 C C . LEU A 1 94 ? 4.699 5.278 7.630 1.00 76.12 94 LEU A C 1
ATOM 708 O O . LEU A 1 94 ? 3.641 5.903 7.599 1.00 76.12 94 LEU A O 1
ATOM 712 N N . ASN A 1 95 ? 5.490 5.282 8.706 1.00 77.31 95 ASN A N 1
ATOM 713 C CA . ASN A 1 95 ? 5.097 5.920 9.964 1.00 77.31 95 ASN A CA 1
ATOM 714 C C . ASN A 1 95 ? 4.803 7.423 9.783 1.00 77.31 95 ASN A C 1
ATOM 716 O O . ASN A 1 95 ? 3.773 7.927 10.223 1.00 77.31 95 ASN A O 1
ATOM 720 N N . ASN A 1 96 ? 5.644 8.132 9.023 1.00 77.00 96 ASN A N 1
ATOM 721 C CA . ASN A 1 96 ? 5.430 9.552 8.718 1.00 77.00 96 ASN A CA 1
ATOM 722 C C . ASN A 1 96 ? 4.122 9.808 7.956 1.00 77.00 96 ASN A C 1
ATOM 724 O O . ASN A 1 96 ? 3.468 10.831 8.167 1.00 77.00 96 ASN A O 1
ATOM 728 N N . ILE A 1 97 ? 3.741 8.890 7.068 1.00 80.06 97 ILE A N 1
ATOM 729 C CA . ILE A 1 97 ? 2.499 8.982 6.299 1.00 80.06 97 ILE A CA 1
ATOM 730 C C . ILE A 1 97 ? 1.303 8.782 7.230 1.00 80.06 97 ILE A C 1
ATOM 732 O O . ILE A 1 97 ? 0.358 9.569 7.196 1.00 80.06 97 ILE A O 1
ATOM 736 N N . ILE A 1 98 ? 1.368 7.780 8.104 1.00 83.56 98 ILE 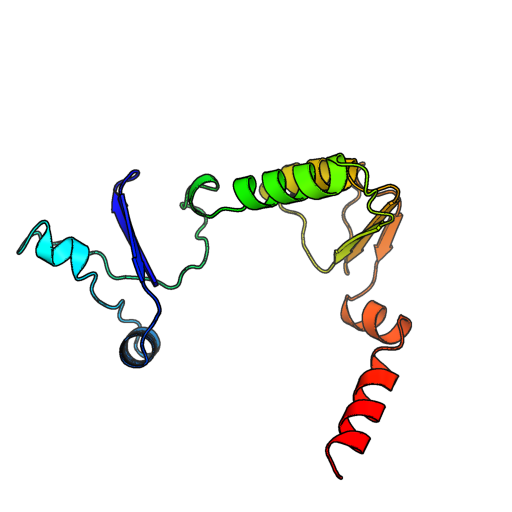A N 1
ATOM 737 C CA . ILE A 1 98 ? 0.296 7.455 9.049 1.00 83.56 98 ILE A CA 1
ATOM 738 C C . ILE A 1 98 ? 0.094 8.593 10.048 1.00 83.56 98 ILE A C 1
ATOM 740 O O . ILE A 1 98 ? -1.041 9.006 10.256 1.00 83.56 98 ILE A O 1
ATOM 744 N N . ILE A 1 99 ? 1.169 9.184 10.580 1.00 84.50 99 ILE A N 1
ATOM 745 C CA . ILE A 1 99 ? 1.087 10.367 11.454 1.00 84.50 99 ILE A CA 1
ATOM 746 C C . ILE A 1 99 ? 0.364 11.522 10.749 1.00 84.50 99 ILE A C 1
ATOM 748 O O . ILE A 1 99 ? -0.452 12.217 11.355 1.00 84.50 99 ILE A O 1
ATOM 752 N N . GLN A 1 100 ? 0.643 11.750 9.462 1.00 80.50 100 GLN A N 1
ATOM 753 C CA . GLN A 1 100 ? -0.041 12.799 8.703 1.00 80.50 100 GLN A CA 1
ATOM 754 C C . GLN A 1 100 ? -1.517 12.481 8.456 1.00 80.50 100 GLN A C 1
ATOM 756 O O . GLN A 1 100 ? -2.335 13.396 8.517 1.00 80.50 100 GLN A O 1
ATOM 761 N N . LEU A 1 101 ? -1.854 11.219 8.186 1.00 82.81 101 LEU A N 1
ATOM 762 C CA . LEU A 1 101 ? -3.234 10.776 7.983 1.00 82.81 101 LEU A CA 1
ATOM 763 C C . LEU A 1 101 ? -4.042 10.801 9.282 1.00 82.81 101 LEU A C 1
ATOM 765 O O . LEU A 1 101 ? -5.186 11.240 9.263 1.00 82.81 101 LEU A O 1
ATOM 769 N N . LYS A 1 102 ? -3.441 10.421 10.416 1.00 85.56 102 LYS A N 1
ATOM 770 C CA . LYS A 1 102 ? -4.073 10.482 11.742 1.00 85.56 102 LYS A CA 1
ATOM 771 C C . LYS A 1 102 ? -4.565 11.888 12.063 1.00 85.56 102 LYS A C 1
ATOM 773 O O . LYS A 1 102 ? -5.636 12.033 12.625 1.00 85.56 102 LYS A O 1
ATOM 778 N N . ARG A 1 103 ? -3.843 12.935 11.652 1.00 83.69 103 ARG A N 1
ATOM 779 C CA . ARG A 1 103 ? -4.273 14.334 11.859 1.00 83.69 103 ARG A CA 1
ATOM 780 C C . ARG A 1 103 ? -5.572 14.701 11.140 1.00 83.69 103 ARG A C 1
ATOM 782 O O . ARG A 1 103 ? -6.143 15.738 11.451 1.00 83.69 103 ARG A O 1
ATOM 789 N N . LEU A 1 104 ? -5.994 13.909 10.157 1.00 83.00 104 LEU A N 1
ATOM 790 C CA . LEU A 1 104 ? -7.262 14.093 9.453 1.00 83.00 104 LEU A CA 1
ATOM 791 C C . LEU A 1 104 ? -8.400 13.293 10.096 1.00 83.00 104 LEU A C 1
ATOM 793 O O . LEU A 1 104 ? -9.548 13.496 9.706 1.00 83.00 104 LEU A O 1
ATOM 797 N N . ALA A 1 105 ? -8.078 12.387 11.028 1.00 86.69 105 ALA A N 1
ATOM 798 C CA . ALA A 1 105 ? -9.012 11.436 11.598 1.00 86.69 105 ALA A CA 1
ATOM 799 C C . ALA A 1 105 ? -9.227 11.634 13.102 1.00 86.69 105 ALA A C 1
ATOM 801 O O . ALA A 1 105 ? -8.270 11.830 13.853 1.00 86.69 105 ALA A O 1
ATOM 802 N N . ILE A 1 106 ? -10.476 11.510 13.556 1.00 87.25 106 ILE A N 1
ATOM 803 C CA . ILE A 1 106 ? -10.815 11.580 14.985 1.00 87.25 106 ILE A CA 1
ATOM 804 C C . ILE A 1 106 ? -10.200 10.377 15.705 1.00 87.25 106 ILE A C 1
ATOM 806 O O . ILE A 1 106 ? -9.363 10.539 16.593 1.00 87.25 106 ILE A O 1
ATOM 810 N N . ASN A 1 107 ? -10.538 9.169 15.254 1.00 90.00 107 ASN A N 1
ATOM 811 C CA . ASN A 1 107 ? -10.027 7.921 15.810 1.00 90.00 107 ASN A CA 1
ATOM 812 C C . ASN A 1 107 ? -9.086 7.217 14.833 1.00 90.00 107 ASN A C 1
ATOM 814 O O . ASN A 1 107 ? -9.200 7.364 13.617 1.00 90.00 107 ASN A O 1
ATOM 818 N N . ALA A 1 108 ? -8.166 6.422 15.362 1.00 92.06 108 ALA A N 1
ATOM 819 C CA . ALA A 1 1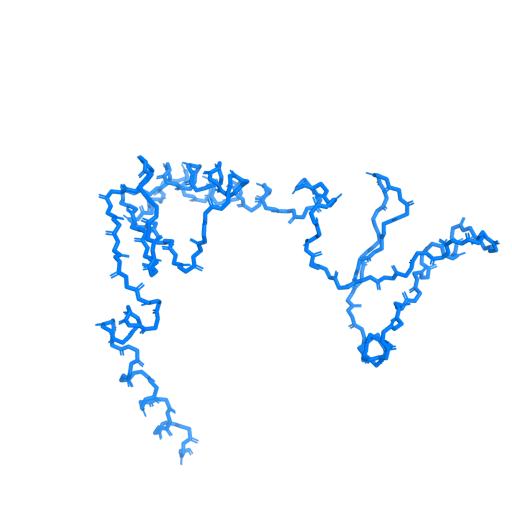08 ? -7.287 5.566 14.598 1.00 92.06 108 ALA A CA 1
ATOM 820 C C . ALA A 1 108 ? -7.099 4.215 15.271 1.00 92.06 108 ALA A C 1
ATOM 822 O O . ALA A 1 108 ? -6.720 4.124 16.439 1.00 92.06 108 ALA A O 1
ATOM 823 N N . ILE A 1 109 ? -7.342 3.172 14.488 1.00 92.25 109 ILE A N 1
ATOM 824 C CA . ILE A 1 109 ? -7.251 1.783 14.912 1.00 92.25 109 ILE A CA 1
ATOM 825 C C . ILE A 1 109 ? -6.228 1.088 14.025 1.00 92.25 109 ILE A C 1
ATOM 827 O O . ILE A 1 109 ? -6.268 1.202 12.796 1.00 92.25 109 ILE A O 1
ATOM 831 N N . TYR A 1 110 ? -5.325 0.354 14.659 1.00 92.50 110 TYR A N 1
ATOM 832 C CA . TYR A 1 110 ? -4.389 -0.525 13.983 1.00 92.50 110 TYR A CA 1
ATOM 833 C C . TYR A 1 110 ? -4.745 -1.978 14.258 1.00 92.50 110 TYR A C 1
ATOM 835 O O . TYR A 1 110 ? -4.947 -2.362 15.406 1.00 92.50 110 TYR A O 1
ATOM 843 N N . VAL A 1 111 ? -4.842 -2.772 13.200 1.00 92.00 111 VAL A N 1
ATOM 844 C CA . VAL A 1 111 ? -5.180 -4.189 13.266 1.00 92.00 111 VAL A CA 1
ATOM 845 C C . VAL A 1 111 ? -4.083 -4.988 12.588 1.00 92.00 111 VAL A C 1
ATOM 847 O O . VAL A 1 111 ? -3.814 -4.810 11.397 1.00 92.00 111 VAL A O 1
ATOM 850 N N . ASP A 1 112 ? -3.441 -5.867 13.342 1.00 91.50 112 ASP A N 1
ATOM 851 C CA . ASP A 1 112 ? -2.425 -6.766 12.811 1.00 91.50 112 ASP A CA 1
ATOM 852 C C . ASP A 1 112 ? -2.314 -8.017 13.680 1.00 91.50 112 ASP A C 1
ATOM 854 O O . ASP A 1 112 ? -2.747 -8.018 14.828 1.00 91.50 112 ASP A O 1
ATOM 858 N N . GLN A 1 113 ? -1.690 -9.074 13.163 1.00 90.31 113 GLN A N 1
ATOM 859 C CA . GLN A 1 113 ? -1.435 -10.291 13.948 1.00 90.31 113 GLN A CA 1
ATOM 860 C C . GLN A 1 113 ? -0.396 -10.071 15.053 1.00 90.31 113 GLN A C 1
ATOM 862 O O . GLN A 1 113 ? -0.303 -10.859 15.986 1.00 90.31 113 GLN A O 1
ATOM 867 N N . SER A 1 114 ? 0.427 -9.029 14.932 1.00 88.31 114 SER A N 1
ATOM 868 C CA . SER A 1 114 ? 1.419 -8.661 15.940 1.00 88.31 114 SER A CA 1
ATOM 869 C C . SER A 1 114 ? 1.582 -7.140 15.962 1.00 88.31 114 SER A C 1
ATOM 871 O O . SER A 1 114 ? 2.568 -6.599 15.444 1.00 88.31 114 SER A O 1
ATOM 873 N N . PRO A 1 115 ? 0.586 -6.413 16.499 1.00 83.19 115 PRO A N 1
ATOM 874 C CA . PRO A 1 115 ? 0.577 -4.971 16.419 1.00 83.19 115 PRO A CA 1
ATOM 875 C C . PRO A 1 115 ? 1.713 -4.395 17.264 1.00 83.19 115 PRO A C 1
ATOM 877 O O . PRO A 1 115 ? 1.869 -4.678 18.452 1.00 83.19 115 PRO A O 1
ATOM 880 N N . ARG A 1 116 ? 2.525 -3.540 16.646 1.00 79.56 116 ARG A N 1
ATOM 881 C CA . ARG A 1 116 ? 3.520 -2.742 17.359 1.00 79.56 116 ARG A CA 1
ATOM 882 C C . ARG A 1 116 ? 2.839 -1.629 18.143 1.00 79.56 116 ARG A C 1
ATOM 884 O O . ARG A 1 116 ? 2.001 -0.907 17.606 1.00 79.56 116 ARG A O 1
ATOM 891 N N . ALA A 1 117 ? 3.266 -1.443 19.388 1.00 66.06 117 ALA A N 1
ATOM 892 C CA . ALA A 1 117 ? 2.884 -0.276 20.167 1.00 66.06 117 ALA A CA 1
ATOM 893 C C . ALA A 1 117 ? 3.449 0.985 19.496 1.00 66.06 117 ALA A C 1
ATOM 895 O O . ALA A 1 117 ? 4.664 1.177 19.430 1.00 66.06 117 ALA A O 1
ATOM 896 N N . THR A 1 118 ? 2.562 1.838 18.992 1.00 75.00 118 THR A N 1
ATOM 897 C CA . THR A 1 118 ? 2.904 3.177 18.506 1.00 75.00 118 THR A CA 1
ATOM 898 C C . THR A 1 118 ? 1.935 4.171 19.125 1.00 75.00 118 THR A C 1
ATOM 900 O O . THR A 1 118 ? 0.750 3.871 19.242 1.00 75.00 118 THR A O 1
ATOM 903 N N . ASP A 1 119 ? 2.421 5.358 19.455 1.00 81.38 119 ASP A N 1
ATOM 904 C CA . ASP A 1 119 ? 1.658 6.485 20.004 1.00 81.38 119 ASP A CA 1
ATOM 905 C C . ASP A 1 119 ? 0.664 7.114 19.008 1.00 81.38 119 ASP A C 1
ATOM 907 O O . ASP A 1 119 ? -0.069 8.038 19.349 1.00 81.38 119 ASP A O 1
ATOM 911 N N . VAL A 1 120 ? 0.633 6.619 17.770 1.00 85.81 120 VAL A N 1
ATOM 912 C CA . VAL A 1 120 ? -0.199 7.148 16.685 1.00 85.81 120 VAL A CA 1
ATOM 913 C C . VAL A 1 120 ? -1.634 6.613 16.722 1.00 85.81 120 VAL A C 1
ATOM 915 O O . VAL A 1 120 ? -2.550 7.296 16.256 1.00 85.81 120 VAL A O 1
ATOM 918 N N . PHE A 1 121 ? -1.838 5.403 17.246 1.00 90.31 121 PHE A N 1
ATOM 919 C CA . PHE A 1 121 ? -3.141 4.737 17.259 1.00 90.31 121 PHE A CA 1
ATOM 920 C C . PHE A 1 121 ? -3.795 4.837 18.630 1.00 90.31 121 PHE A C 1
ATOM 922 O O . PHE A 1 121 ? -3.139 4.650 19.651 1.00 90.31 121 PHE A O 1
ATOM 929 N N . ASP A 1 122 ? -5.103 5.078 18.636 1.00 91.25 122 ASP A N 1
ATOM 930 C CA . ASP A 1 122 ? -5.898 5.095 19.863 1.00 91.25 122 ASP A CA 1
ATOM 931 C C . ASP A 1 122 ? -6.144 3.661 20.357 1.00 91.25 122 ASP A C 1
ATOM 933 O O . ASP A 1 122 ? -6.177 3.406 21.560 1.00 91.25 122 ASP A O 1
ATOM 937 N N . PHE A 1 123 ? -6.262 2.711 19.420 1.00 90.38 123 PHE A N 1
ATOM 938 C CA . PHE A 1 123 ? -6.407 1.287 19.706 1.00 90.38 123 PHE A CA 1
ATOM 939 C C . PHE A 1 123 ? -5.541 0.435 18.779 1.00 90.38 123 PHE A C 1
ATOM 941 O O . PHE A 1 123 ? -5.408 0.717 17.585 1.00 90.38 123 PHE A O 1
ATOM 948 N N . ALA A 1 124 ? -5.014 -0.653 19.332 1.00 90.56 124 ALA A N 1
ATOM 949 C CA . ALA A 1 124 ? -4.353 -1.713 18.590 1.00 90.56 124 ALA A CA 1
ATOM 950 C C . ALA A 1 124 ? -5.081 -3.034 18.858 1.00 90.56 124 ALA A C 1
ATOM 952 O O . ALA A 1 124 ? -5.276 -3.407 20.015 1.00 90.56 124 ALA A O 1
ATOM 953 N N . LEU A 1 125 ? -5.504 -3.715 17.797 1.00 90.31 125 LEU A N 1
ATOM 954 C CA . LEU A 1 125 ? -6.186 -5.002 17.857 1.00 90.31 125 LEU A CA 1
ATOM 955 C C . LEU A 1 125 ? -5.249 -6.083 17.323 1.00 90.31 125 LEU A C 1
ATOM 957 O O . LEU A 1 125 ? -4.795 -6.007 16.181 1.00 90.31 125 LEU A O 1
ATOM 961 N N . GLU A 1 126 ? -4.970 -7.077 18.161 1.00 92.81 126 GLU A N 1
ATOM 962 C CA . GLU A 1 126 ? -4.189 -8.255 17.791 1.00 92.81 126 GLU A CA 1
ATOM 963 C C . GLU A 1 126 ? -5.120 -9.313 17.195 1.00 92.81 126 GLU A C 1
ATOM 965 O O . GLU A 1 126 ? -5.796 -10.037 17.923 1.00 92.81 126 GLU A O 1
ATOM 970 N N . MET A 1 127 ? -5.215 -9.337 15.865 1.00 91.69 127 MET A N 1
ATOM 971 C CA . MET A 1 127 ? -6.027 -10.295 15.108 1.00 91.69 127 MET A CA 1
ATOM 972 C C . MET A 1 127 ? -5.618 -10.328 13.637 1.00 91.69 127 MET A C 1
ATOM 974 O O . MET A 1 127 ? -5.044 -9.369 13.108 1.00 91.69 127 MET A O 1
ATOM 978 N N . ALA A 1 128 ? -5.942 -11.421 12.947 1.00 89.94 128 ALA A N 1
ATOM 979 C CA . ALA A 1 128 ? -5.717 -11.493 11.511 1.00 89.94 128 A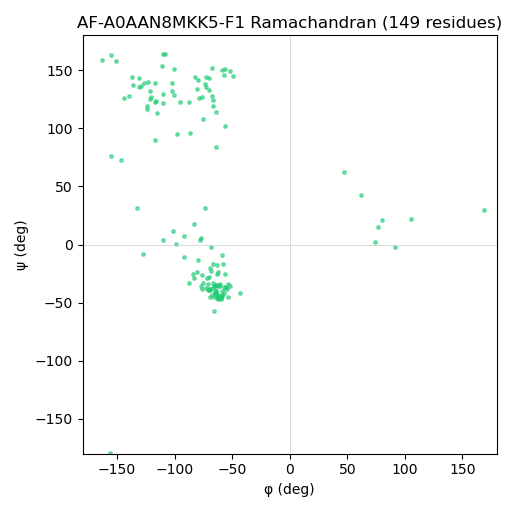LA A CA 1
ATOM 980 C C . ALA A 1 128 ? -6.686 -10.559 10.750 1.00 89.94 128 ALA A C 1
ATOM 982 O O . ALA A 1 128 ? -7.857 -10.456 11.119 1.00 89.94 128 ALA A O 1
ATOM 983 N N . PRO A 1 129 ? -6.250 -9.913 9.649 1.00 88.62 129 PRO A N 1
ATOM 984 C CA . PRO A 1 129 ? -7.140 -9.123 8.791 1.00 88.62 129 PRO A CA 1
ATOM 985 C C . PRO A 1 129 ? -8.392 -9.879 8.326 1.00 88.62 129 PRO A C 1
ATOM 987 O O . PRO A 1 129 ? -9.467 -9.287 8.227 1.00 88.62 129 PRO A O 1
ATOM 990 N N . ASP A 1 130 ? -8.257 -11.181 8.074 1.00 87.94 130 ASP A N 1
ATOM 991 C CA . ASP A 1 130 ? -9.363 -12.039 7.648 1.00 87.94 130 ASP A CA 1
ATOM 992 C C . ASP A 1 130 ? -10.381 -12.258 8.782 1.00 87.94 130 ASP A C 1
ATOM 994 O O . ASP A 1 130 ? -11.584 -12.165 8.552 1.00 87.94 130 ASP A O 1
ATOM 998 N N . GLU A 1 131 ? -9.921 -12.429 10.027 1.00 90.12 131 GLU A N 1
ATOM 999 C CA . GLU A 1 131 ? -10.790 -12.542 11.212 1.00 90.12 131 GLU A CA 1
ATOM 1000 C C . GLU A 1 131 ? -11.570 -11.243 11.460 1.00 90.12 131 GLU A C 1
ATOM 1002 O O . GLU A 1 131 ? -12.763 -11.275 11.768 1.00 90.12 131 GLU A O 1
ATOM 1007 N N . LEU A 1 132 ? -10.922 -10.084 11.276 1.00 89.12 132 LEU A N 1
ATOM 1008 C CA . LEU A 1 132 ? -11.605 -8.789 11.323 1.00 89.12 132 LEU A CA 1
ATOM 1009 C C . LEU A 1 132 ? -12.713 -8.720 10.264 1.00 89.12 132 LEU A C 1
ATOM 1011 O O . LEU A 1 132 ? -13.814 -8.253 10.555 1.00 89.12 132 LEU A O 1
ATOM 1015 N N . ALA A 1 133 ? -12.437 -9.166 9.037 1.00 87.31 133 ALA A N 1
ATOM 1016 C CA . ALA A 1 133 ? -13.427 -9.154 7.966 1.00 87.31 133 ALA A CA 1
ATOM 1017 C C . ALA A 1 133 ? -14.632 -10.049 8.304 1.00 87.31 133 ALA A C 1
ATOM 1019 O O . ALA A 1 133 ? -15.779 -9.622 8.139 1.00 87.31 133 ALA A O 1
ATOM 1020 N N . GLU A 1 134 ? -14.392 -11.251 8.829 1.00 87.44 134 GLU A N 1
ATOM 1021 C CA . GLU A 1 134 ? -15.450 -12.164 9.275 1.00 87.44 134 GLU A CA 1
ATOM 1022 C C . GLU A 1 134 ? -16.317 -11.551 10.382 1.00 87.44 134 GLU A C 1
ATOM 1024 O O . GLU A 1 134 ? -17.545 -11.577 10.282 1.00 87.44 134 GLU A O 1
ATOM 1029 N N . LEU A 1 135 ? -15.701 -10.922 11.391 1.00 87.50 135 LEU A N 1
ATOM 1030 C CA . LEU A 1 135 ? -16.415 -10.223 12.469 1.00 87.50 135 LEU A CA 1
ATOM 1031 C C . LEU A 1 135 ? -17.282 -9.068 11.960 1.00 87.50 135 LEU A C 1
ATOM 1033 O O . LEU A 1 135 ? -18.358 -8.813 12.499 1.00 87.50 135 LEU A O 1
ATOM 1037 N N . LEU A 1 136 ? -16.834 -8.381 10.908 1.00 85.19 136 LEU A N 1
ATOM 1038 C CA . LEU A 1 136 ? -17.597 -7.323 10.243 1.00 85.19 136 LEU A CA 1
ATOM 1039 C C . LEU A 1 136 ? -18.697 -7.866 9.310 1.00 85.19 136 LEU A C 1
ATOM 1041 O O . LEU A 1 136 ? -19.371 -7.082 8.640 1.00 85.19 136 LEU A O 1
ATOM 1045 N N . GLY A 1 137 ? -18.903 -9.186 9.263 1.00 78.44 137 GLY A N 1
ATOM 1046 C CA . GLY A 1 137 ? -19.979 -9.821 8.505 1.00 78.44 137 GLY A CA 1
ATOM 1047 C C . GLY A 1 137 ? -19.691 -9.970 7.009 1.00 78.44 137 GLY A C 1
ATOM 1048 O O . GLY A 1 137 ? -20.623 -10.128 6.216 1.00 78.44 137 GLY A O 1
ATOM 1049 N N . TYR A 1 138 ? -18.422 -9.941 6.578 1.00 63.12 138 TYR A N 1
ATOM 1050 C CA . TYR A 1 138 ? -18.089 -10.180 5.163 1.00 63.12 138 TYR A CA 1
ATOM 1051 C C . TYR A 1 138 ? -18.478 -11.587 4.681 1.00 63.12 138 TYR A C 1
ATOM 1053 O O . TYR A 1 138 ? -18.734 -11.783 3.488 1.00 63.12 138 TYR A O 1
ATOM 1061 N N . SER A 1 139 ? -18.590 -12.543 5.604 1.00 57.50 139 SER A N 1
ATOM 1062 C CA . SER A 1 139 ? -19.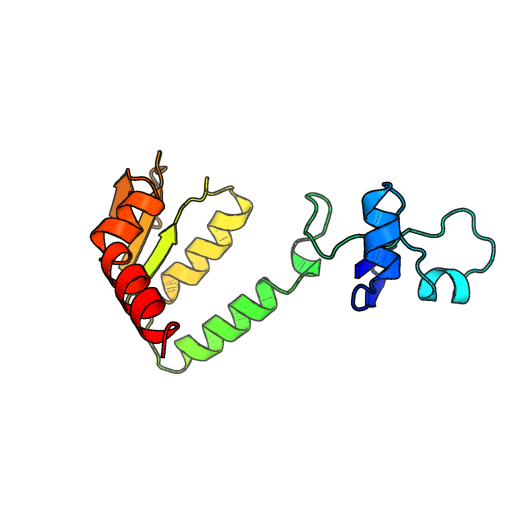051 -13.914 5.370 1.00 57.50 139 SER A CA 1
ATOM 1063 C C . SER A 1 139 ? -20.451 -13.955 4.728 1.00 57.50 139 SER A C 1
ATOM 1065 O O . SER A 1 139 ? -20.688 -14.728 3.798 1.00 57.50 139 SER A O 1
ATOM 1067 N N . ASP A 1 140 ? -21.353 -13.049 5.126 1.00 56.22 140 ASP A N 1
ATOM 1068 C CA . ASP A 1 140 ? -22.737 -12.983 4.624 1.00 56.22 140 ASP A CA 1
ATOM 1069 C C . ASP A 1 140 ? -22.863 -12.209 3.292 1.00 56.22 140 ASP A C 1
ATOM 1071 O O . ASP A 1 140 ? -23.758 -12.452 2.467 1.00 56.22 140 ASP A O 1
ATOM 1075 N N . LEU A 1 141 ? -21.924 -11.295 3.021 1.00 53.22 141 LEU A N 1
ATOM 1076 C CA . LEU A 1 141 ? -21.852 -10.531 1.768 1.00 53.22 141 LEU A CA 1
ATOM 1077 C C . LEU A 1 141 ? -21.406 -11.389 0.571 1.00 53.22 141 LEU A C 1
ATOM 1079 O O . LEU A 1 141 ? -21.813 -11.118 -0.564 1.00 53.22 141 LEU A O 1
ATOM 1083 N N . GLN A 1 142 ? -20.611 -12.442 0.793 1.00 51.47 142 GLN A N 1
ATOM 1084 C CA . GLN A 1 142 ? -20.232 -13.378 -0.275 1.00 51.47 142 GLN A CA 1
ATOM 1085 C C . GLN A 1 142 ? -21.365 -14.350 -0.646 1.00 51.47 142 GLN A C 1
ATOM 1087 O O . GLN A 1 142 ? -21.595 -14.602 -1.833 1.00 51.47 142 GLN A O 1
ATOM 1092 N N . LEU A 1 143 ? -22.137 -14.827 0.337 1.00 51.34 143 LEU A N 1
ATOM 1093 C CA . LEU A 1 143 ? -23.308 -15.687 0.109 1.00 51.34 143 LEU A CA 1
ATOM 1094 C C . LEU A 1 143 ? -24.405 -14.967 -0.689 1.00 51.34 143 LEU A C 1
ATOM 1096 O O . LEU A 1 143 ? -24.941 -15.516 -1.652 1.00 51.34 143 LEU A O 1
ATOM 1100 N N . SER A 1 144 ? -24.688 -13.706 -0.363 1.00 49.88 144 SER A N 1
ATOM 1101 C CA . SER A 1 144 ? -25.714 -12.914 -1.058 1.00 49.88 144 SER A CA 1
ATOM 1102 C C . SER A 1 144 ? -25.341 -12.522 -2.499 1.00 49.88 144 SER A C 1
ATOM 1104 O O . SER A 1 144 ? -26.232 -12.397 -3.344 1.00 49.88 144 SER A O 1
ATOM 1106 N N . ARG A 1 145 ? -24.047 -12.381 -2.827 1.00 49.44 145 ARG A N 1
ATOM 1107 C CA . ARG A 1 145 ? -23.582 -12.146 -4.210 1.00 49.44 145 ARG A CA 1
ATOM 1108 C C . ARG A 1 145 ? -23.600 -13.407 -5.079 1.00 49.44 145 ARG A C 1
ATOM 1110 O O . ARG A 1 145 ? -23.953 -13.304 -6.248 1.00 49.44 145 ARG A O 1
ATOM 1117 N N . SER A 1 146 ? -23.295 -14.576 -4.513 1.00 48.53 146 SER A N 1
ATOM 1118 C CA . SER A 1 146 ? -23.362 -15.873 -5.214 1.00 48.53 146 SER A CA 1
ATOM 1119 C C . SER A 1 146 ? -24.796 -16.273 -5.594 1.00 48.53 146 SER A C 1
ATOM 1121 O O . SER A 1 146 ? -25.028 -16.874 -6.643 1.00 48.53 146 SER A O 1
ATOM 1123 N N . ILE A 1 147 ? -25.779 -15.892 -4.772 1.00 51.31 147 ILE A N 1
ATOM 1124 C CA . ILE A 1 147 ? -27.201 -16.142 -5.051 1.00 51.31 147 ILE A CA 1
ATOM 1125 C C . ILE A 1 147 ? -27.713 -15.223 -6.172 1.00 51.31 147 ILE A C 1
ATOM 1127 O O . ILE A 1 147 ? -28.465 -15.674 -7.025 1.00 51.31 147 ILE A O 1
ATOM 1131 N N . ARG A 1 148 ? -27.262 -13.962 -6.231 1.00 50.09 148 ARG A N 1
ATOM 1132 C CA . ARG A 1 148 ? -27.695 -12.994 -7.259 1.00 50.09 148 ARG A CA 1
ATOM 1133 C C . ARG A 1 148 ? -27.013 -13.140 -8.622 1.00 50.09 148 ARG A C 1
ATOM 1135 O O . ARG A 1 148 ? -27.467 -12.520 -9.570 1.00 50.09 148 ARG A O 1
ATOM 1142 N N . SER A 1 149 ? -25.925 -13.902 -8.734 1.00 46.56 149 SER A N 1
ATOM 1143 C CA . SER A 1 149 ? -25.254 -14.160 -10.019 1.00 46.56 149 SER A CA 1
ATOM 1144 C C . SER A 1 149 ? -25.755 -15.428 -10.723 1.00 46.56 149 SER A C 1
ATOM 1146 O O . SER A 1 149 ? -25.120 -15.883 -11.674 1.00 46.56 149 SER A O 1
ATOM 1148 N N . LYS A 1 150 ? -26.818 -16.054 -10.203 1.00 49.28 150 LYS A N 1
ATOM 1149 C CA . LYS A 1 150 ? -27.452 -17.253 -10.770 1.00 49.28 150 LYS A CA 1
ATOM 1150 C C . LYS A 1 150 ? -28.837 -16.994 -11.377 1.00 49.28 150 LYS A C 1
ATOM 1152 O O . LYS A 1 150 ? -29.440 -17.951 -11.855 1.00 49.28 150 LYS A O 1
ATOM 1157 N N . ASP A 1 151 ? -29.271 -15.737 -11.400 1.00 43.91 151 ASP A N 1
ATOM 1158 C CA . ASP A 1 151 ? -30.437 -15.252 -12.149 1.00 43.91 151 ASP A CA 1
ATOM 1159 C C . ASP A 1 151 ? -29.968 -14.415 -13.350 1.00 43.91 151 ASP A C 1
ATOM 1161 O O . ASP A 1 151 ? -30.662 -14.435 -14.392 1.00 43.91 151 ASP A O 1
#

Nearest PDB structures (foldseek):
  6efn-assembly1_A-2  TM=5.421E-01  e=7.975E-01  Bacillus subtilis subsp. subtilis str. 168
  3ag5-assembly1_A  TM=4.230E-01  e=8.519E-01  Staphylococcus aureus subsp. aureus NCTC 8325
  4ofx-assembly1_A-2  TM=4.214E-01  e=1.266E+00  Coxiella burnetii RSA 493
  3ag6-assembly1_B  TM=4.746E-01  e=3.891E+00  Staphylococcus aureus subsp. aureus NCTC 8325
  3ag5-assembly1_B  TM=4.861E-01  e=4.743E+00  Staphylococcus aureus subsp. aureus NCTC 8325

Organism: NCBI:txid47235

Sequence (151 aa):
MICRKSKKKHHRRPATEHDEQLLSIGVLPPCLACELEAPGEAGSKGMRPGVLLGN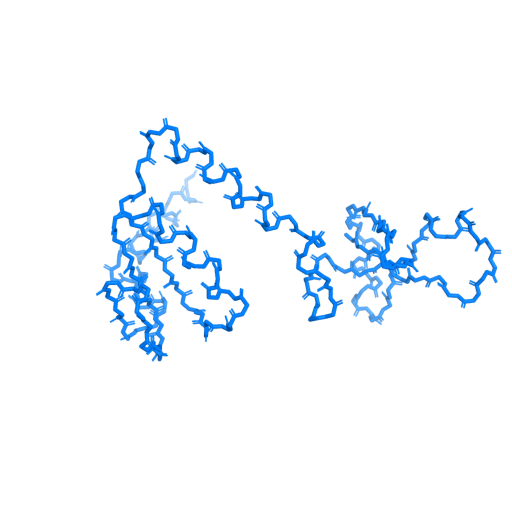DQELDIGIFPILSTLRNLYGAGREVDLLLVIGTSLPQSLNNIIIQLKRLAINAIYVDQSPRATDVFDFALEMAPDELAELLGYSDLQLSRSIRSKD

Foldseek 3Di:
DWFDPDLPDIDDDDDDPVQVVCVVVVHAAFDVVVCVVPPPPPPRGGGDPPDDDPPNDPVNPCLVVVLVVVCVVLVVPNAAAEAEAAADPDDPVCVVVLQSVLVRYPAYEYEHCDDDDDPSHPYYHNDHPVVVCVVVVVVVVVVVVVVVVVD

pLDDT: mean 76.47, std 13.77, range [43.91, 94.75]

Secondary structure (DSSP, 8-state):
-EEEEETTEEEE----HHHHHHHHTTPPPP-HHHHHHSTT-S-----B-SPPPTTS-GGGGSHHHHHHHHHHHHHTT--EEEEEEES----HHHHHHHHHHHTTEEEEEEEESS----TT-SEEEES-HHHHHHHTTHHHHHHHHHHHT--